Protein AF-A0A8T5N3Y5-F1 (afdb_monomer_lite)

Secondary structure (DSSP, 8-state):
-------PPEEEEEESSPBTTB-SEEEE-SSSEEEEEE--SS---SHHHHHHHHHHHHHHHHTT--GGGEEEEEEEE-STTHHHHHHHHHHHHHTT--EEEEEESTTHHHHHHHHHHTT--EEEE-TT-HHHHHHHHHHH-

Foldseek 3Di:
DPPPPPQAAEEEEAAQFAAPPDGAAWDDFPRHIYGYHYDPDHQDDAQVSRLVSRVVSVVVCVVPDDLVRHQEYEFEQEDNNNVVSLVVVVVCLVVVHHYAYEYECVVVVVVVVSCVVSVHHYHYAHHRNRHVVNVVVVVGD

Sequence (141 aa):
MENGKENGKATIVITYNSVKDFPNGTYQGKNGPVVIYSHDNTKTWGNQEAEGKLSQILHDIYGRADSEDVDKIYLYVGLYAKDGALNAAKNFTNKGSNLELVACDCSYSEKKNFAAQHNLPITWSECGGRNELKRIVENLL

Radius of gyration: 14.71 Å; chains: 1; bounding box: 50×31×40 Å

Structure (mmCIF, N/CA/C/O backbone):
data_AF-A0A8T5N3Y5-F1
#
_entry.id   AF-A0A8T5N3Y5-F1
#
loop_
_atom_site.group_PDB
_atom_site.id
_atom_site.type_symbol
_atom_site.label_atom_id
_atom_site.label_alt_id
_atom_site.label_comp_id
_atom_site.label_asym_id
_atom_site.label_entity_id
_atom_site.label_seq_id
_atom_site.pdbx_PDB_ins_code
_atom_site.Cartn_x
_atom_site.Cartn_y
_atom_site.Cartn_z
_atom_site.occupancy
_atom_site.B_iso_or_equiv
_atom_site.auth_seq_id
_atom_site.auth_comp_id
_atom_site.auth_asym_id
_atom_site.auth_atom_id
_atom_site.pdbx_PDB_model_num
ATOM 1 N N . MET A 1 1 ? -33.932 -2.611 22.728 1.00 36.25 1 MET A N 1
ATOM 2 C CA . MET A 1 1 ? -32.482 -2.638 23.004 1.00 36.25 1 MET A CA 1
ATOM 3 C C . MET A 1 1 ? -31.805 -2.899 21.675 1.00 36.25 1 MET A C 1
ATOM 5 O O . MET A 1 1 ? -31.702 -4.045 21.260 1.00 36.25 1 MET A O 1
ATOM 9 N N . GLU A 1 2 ? -31.500 -1.833 20.941 1.00 38.94 2 GLU A N 1
ATOM 10 C CA . GLU A 1 2 ? -30.741 -1.931 19.696 1.00 38.94 2 GLU A CA 1
ATOM 11 C C . GLU A 1 2 ? -29.272 -2.098 20.080 1.00 38.94 2 GLU A C 1
ATOM 13 O O . GLU A 1 2 ? -28.669 -1.201 20.666 1.00 38.94 2 GLU A O 1
ATOM 18 N N . ASN A 1 3 ? -28.719 -3.284 19.829 1.00 39.84 3 ASN A N 1
ATOM 19 C CA . ASN A 1 3 ? -27.288 -3.524 19.949 1.00 39.84 3 ASN A CA 1
ATOM 20 C C . ASN A 1 3 ? -26.596 -2.745 18.827 1.00 39.84 3 ASN A C 1
ATOM 22 O O . ASN A 1 3 ? -26.447 -3.255 17.716 1.00 39.84 3 ASN A O 1
ATOM 26 N N . GLY A 1 4 ? -26.215 -1.501 19.116 1.00 40.16 4 GLY A N 1
ATOM 27 C CA . GLY A 1 4 ? -25.311 -0.726 18.281 1.00 40.16 4 GLY A CA 1
ATOM 28 C C . GLY A 1 4 ? -23.991 -1.475 18.165 1.00 40.16 4 GLY A C 1
ATOM 29 O O . GLY A 1 4 ? -23.157 -1.417 19.063 1.00 40.16 4 GLY A O 1
ATOM 30 N N . LYS A 1 5 ? -23.810 -2.216 17.069 1.00 44.72 5 LYS A N 1
ATOM 31 C CA . LYS A 1 5 ? -22.471 -2.541 16.591 1.00 44.72 5 LYS A CA 1
ATOM 32 C C . LYS A 1 5 ? -21.828 -1.198 16.279 1.00 44.72 5 LYS A C 1
ATOM 34 O O . LYS A 1 5 ? -22.172 -0.581 15.275 1.00 44.72 5 LYS A O 1
ATOM 39 N N . GLU A 1 6 ? -20.936 -0.735 17.145 1.00 48.59 6 GLU A N 1
ATOM 40 C CA . GLU A 1 6 ? -19.900 0.194 16.722 1.00 48.59 6 GLU A CA 1
ATOM 41 C C . GLU A 1 6 ? -19.188 -0.501 15.558 1.00 48.59 6 GLU A C 1
ATOM 43 O O . GLU A 1 6 ? -18.421 -1.445 15.748 1.00 48.59 6 GLU A O 1
ATOM 48 N N . ASN A 1 7 ? -19.555 -0.145 14.327 1.00 58.59 7 ASN A N 1
ATOM 49 C CA . ASN A 1 7 ? -18.813 -0.574 13.157 1.00 58.59 7 ASN A CA 1
ATOM 50 C C . ASN A 1 7 ? -17.453 0.104 13.296 1.00 58.59 7 ASN A C 1
ATOM 52 O O . ASN A 1 7 ? -17.333 1.293 13.016 1.00 58.59 7 ASN A O 1
ATOM 56 N N . GLY A 1 8 ? -16.475 -0.629 13.834 1.00 73.44 8 GLY A N 1
ATOM 57 C CA . GLY A 1 8 ? -15.119 -0.132 14.023 1.00 73.44 8 GLY A CA 1
ATOM 58 C C . GLY A 1 8 ? -14.585 0.491 12.736 1.00 73.44 8 GLY A C 1
ATOM 59 O O . GLY A 1 8 ? -15.009 0.130 11.636 1.00 73.44 8 GLY A O 1
ATOM 60 N N . LYS A 1 9 ? -13.672 1.450 12.878 1.00 88.88 9 LYS A N 1
ATOM 61 C CA . LYS A 1 9 ? -13.046 2.137 11.746 1.00 88.88 9 LYS A CA 1
ATOM 62 C C . LYS A 1 9 ? -12.398 1.133 10.782 1.00 88.88 9 LYS A C 1
ATOM 64 O O . LYS A 1 9 ? -11.883 0.091 11.189 1.00 88.88 9 LYS A O 1
ATOM 69 N N . ALA A 1 10 ? -12.427 1.440 9.490 1.00 91.88 10 ALA A N 1
ATOM 70 C CA . ALA A 1 10 ? -11.951 0.542 8.449 1.00 91.88 10 ALA A CA 1
ATOM 71 C C . ALA A 1 10 ? -10.419 0.440 8.426 1.00 91.88 10 ALA A C 1
ATOM 73 O O . ALA A 1 10 ? -9.716 1.442 8.553 1.00 91.88 10 ALA A O 1
ATOM 74 N N . THR A 1 11 ? -9.891 -0.756 8.168 1.00 95.00 11 THR A N 1
ATOM 75 C CA . THR A 1 11 ? -8.496 -0.925 7.731 1.00 95.00 11 THR A CA 1
ATOM 76 C C . THR A 1 11 ? -8.459 -1.059 6.215 1.00 95.00 11 THR A C 1
ATOM 78 O O . THR A 1 11 ? -9.151 -1.905 5.650 1.00 95.00 11 THR A O 1
ATOM 81 N N . ILE A 1 12 ? -7.647 -0.247 5.544 1.00 94.94 12 ILE A N 1
ATOM 82 C CA . ILE A 1 12 ? -7.548 -0.225 4.082 1.00 94.94 12 ILE A CA 1
ATOM 83 C C . ILE A 1 12 ? -6.227 -0.852 3.635 1.00 94.94 12 ILE A C 1
ATOM 85 O O . ILE A 1 12 ? -5.163 -0.504 4.142 1.00 94.94 12 ILE A O 1
ATOM 89 N N . VAL A 1 13 ? -6.279 -1.737 2.643 1.00 95.88 13 VAL A N 1
ATOM 90 C CA . VAL A 1 13 ? -5.108 -2.306 1.963 1.00 95.88 13 VAL A CA 1
ATOM 91 C C . VAL A 1 13 ? -5.125 -1.858 0.505 1.00 95.88 13 VAL A C 1
ATOM 93 O O . VAL A 1 13 ? -6.081 -2.134 -0.211 1.00 95.88 13 VAL A O 1
ATOM 96 N N . ILE A 1 14 ? -4.079 -1.164 0.058 1.00 95.06 14 ILE A N 1
ATOM 97 C CA . ILE A 1 14 ? -3.985 -0.559 -1.276 1.00 95.06 14 ILE A CA 1
ATOM 98 C C . ILE A 1 14 ? -2.813 -1.174 -2.033 1.00 95.06 14 ILE A C 1
ATOM 100 O O . ILE A 1 14 ? -1.664 -1.118 -1.586 1.00 95.06 14 ILE A O 1
ATOM 104 N N . THR A 1 15 ? -3.080 -1.720 -3.216 1.00 93.38 15 THR A N 1
ATOM 105 C CA . THR A 1 15 ? -2.042 -2.266 -4.092 1.00 93.38 15 THR A CA 1
ATOM 106 C C . THR A 1 15 ? -2.482 -2.259 -5.555 1.00 93.38 15 THR A C 1
ATOM 108 O O . THR A 1 15 ? -3.632 -2.504 -5.881 1.00 93.38 15 THR A O 1
ATOM 111 N N . TYR A 1 16 ? -1.558 -2.022 -6.483 1.00 89.00 16 TYR A N 1
ATOM 112 C CA . TYR A 1 16 ? -1.812 -2.176 -7.925 1.00 89.00 16 TYR A CA 1
ATOM 113 C C . TYR A 1 16 ? -1.593 -3.621 -8.422 1.00 89.00 16 TYR A C 1
ATOM 115 O O . TYR A 1 16 ? -1.606 -3.878 -9.626 1.00 89.00 16 TYR A O 1
ATOM 123 N N . ASN A 1 17 ? -1.357 -4.564 -7.503 1.00 88.94 17 ASN A N 1
ATOM 124 C CA . ASN A 1 17 ? -1.253 -6.002 -7.757 1.00 88.94 17 ASN A CA 1
ATOM 125 C C . ASN A 1 17 ? -2.361 -6.760 -7.012 1.00 88.94 17 ASN A C 1
ATOM 127 O O . ASN A 1 17 ? -2.938 -6.248 -6.061 1.00 88.94 17 ASN A O 1
ATOM 131 N N . SER A 1 18 ? -2.596 -8.022 -7.374 1.00 89.81 18 SER A N 1
ATOM 132 C CA . SER A 1 18 ? -3.493 -8.914 -6.628 1.00 89.81 18 SER A CA 1
ATOM 133 C C . SER A 1 18 ? -2.953 -9.253 -5.229 1.00 89.81 18 SER A C 1
ATOM 135 O O . SER A 1 18 ? -1.775 -9.620 -5.108 1.00 89.81 18 SER A O 1
ATOM 137 N N . VAL A 1 19 ? -3.824 -9.290 -4.219 1.00 91.88 19 VAL A N 1
ATOM 138 C CA . VAL A 1 19 ? -3.550 -9.964 -2.939 1.00 91.88 19 VAL A CA 1
ATOM 139 C C . VAL A 1 19 ? -3.906 -11.448 -3.082 1.00 91.88 19 VAL A C 1
ATOM 141 O O . VAL A 1 19 ? -4.929 -11.804 -3.663 1.00 91.88 19 VAL A O 1
ATOM 144 N N . LYS A 1 20 ? -3.032 -12.360 -2.638 1.00 91.31 20 LYS A N 1
ATOM 145 C CA . LYS A 1 20 ? -3.276 -13.801 -2.827 1.00 91.31 20 LYS A CA 1
ATOM 146 C C . LYS A 1 20 ? -4.496 -14.241 -2.016 1.00 91.31 20 LYS A C 1
ATOM 148 O O . LYS A 1 20 ? -4.523 -14.002 -0.820 1.00 91.31 20 LYS A O 1
ATOM 153 N N . ASP A 1 21 ? -5.432 -14.931 -2.668 1.00 93.00 21 ASP A N 1
ATOM 154 C CA . ASP A 1 21 ? -6.660 -15.501 -2.086 1.00 93.00 21 ASP A CA 1
ATOM 155 C C . ASP A 1 21 ? -7.684 -14.462 -1.581 1.00 93.00 21 ASP A C 1
ATOM 157 O O . ASP A 1 21 ? -8.745 -14.838 -1.093 1.00 93.00 21 ASP A O 1
ATOM 161 N N . PHE A 1 22 ? -7.407 -13.167 -1.771 1.00 92.88 22 PHE A N 1
ATOM 162 C CA . PHE A 1 22 ? -8.268 -12.060 -1.362 1.00 92.88 22 PHE A CA 1
ATOM 163 C C . PHE A 1 22 ? -8.474 -11.092 -2.535 1.00 92.88 22 PHE A C 1
ATOM 165 O O . PHE A 1 22 ? -7.636 -10.212 -2.745 1.00 92.88 22 PHE A O 1
ATOM 172 N N . PRO A 1 23 ? -9.546 -11.258 -3.334 1.00 91.81 23 PRO A N 1
ATOM 173 C CA . PRO A 1 23 ? -9.885 -10.302 -4.386 1.00 91.81 23 PRO A CA 1
ATOM 174 C C . PRO A 1 23 ? -10.211 -8.912 -3.821 1.00 91.81 23 PRO A C 1
ATOM 176 O O . PRO A 1 23 ? -10.450 -8.742 -2.619 1.00 91.81 23 PRO A O 1
ATOM 179 N N . ASN A 1 24 ? -10.265 -7.917 -4.703 1.00 90.69 24 ASN A N 1
ATOM 180 C CA . ASN A 1 24 ? -10.699 -6.569 -4.347 1.00 90.69 24 ASN A CA 1
ATOM 181 C C . ASN A 1 24 ? -12.102 -6.594 -3.709 1.00 90.69 24 ASN A C 1
ATOM 183 O O . ASN A 1 24 ? -13.035 -7.158 -4.285 1.00 90.69 24 ASN A O 1
ATOM 187 N N . GLY A 1 25 ? -12.279 -5.958 -2.550 1.00 92.25 25 GLY A N 1
ATOM 188 C CA . GLY A 1 25 ? -13.569 -5.954 -1.858 1.00 92.25 25 GLY A CA 1
ATOM 189 C C . GLY A 1 25 ? -13.499 -5.604 -0.375 1.00 92.25 25 GLY A C 1
ATOM 190 O O . GLY A 1 25 ? -12.454 -5.225 0.152 1.00 92.25 25 GLY A O 1
ATOM 191 N N . THR A 1 26 ? -14.641 -5.736 0.299 1.00 93.81 26 THR A N 1
ATOM 192 C CA . THR A 1 26 ? -14.791 -5.482 1.737 1.00 93.81 26 THR A CA 1
ATOM 193 C C . THR A 1 26 ? -15.018 -6.789 2.484 1.00 93.81 26 THR A C 1
ATOM 195 O O . THR A 1 26 ? -15.861 -7.598 2.100 1.00 93.81 26 THR A O 1
ATOM 198 N N . TYR A 1 27 ? -14.292 -6.960 3.581 1.00 94.31 27 TYR A N 1
ATOM 199 C CA . TYR A 1 27 ? -14.288 -8.151 4.417 1.00 94.31 27 TYR A CA 1
ATOM 200 C C . TYR A 1 27 ? -14.601 -7.780 5.865 1.00 94.31 27 TYR A C 1
ATOM 202 O O . TYR A 1 27 ? -14.281 -6.684 6.327 1.00 94.31 27 TYR A O 1
ATOM 210 N N . GLN A 1 28 ? -15.207 -8.710 6.600 1.00 94.38 28 GLN A N 1
ATOM 211 C CA . GLN A 1 28 ? -15.414 -8.557 8.035 1.00 94.38 28 GLN A CA 1
ATOM 212 C C . GLN A 1 28 ? -14.092 -8.832 8.762 1.00 94.38 28 GLN A C 1
ATOM 214 O O . GLN A 1 28 ? -13.658 -9.978 8.807 1.00 94.38 28 GLN A O 1
ATOM 219 N N . GLY A 1 29 ? -13.464 -7.798 9.322 1.00 92.44 29 GLY A N 1
ATOM 220 C CA . GLY A 1 29 ? -12.280 -7.945 10.167 1.00 92.44 29 GLY A CA 1
ATOM 221 C C . GLY A 1 29 ? -12.613 -8.047 11.653 1.00 92.44 29 GLY A C 1
ATOM 222 O O . GLY A 1 29 ? -13.742 -7.775 12.081 1.00 92.44 29 GLY A O 1
ATOM 223 N N . LYS A 1 30 ? -11.593 -8.392 12.447 1.00 91.75 30 LYS A N 1
ATOM 224 C CA . LYS A 1 30 ? -11.678 -8.527 13.913 1.00 91.75 30 LYS A CA 1
ATOM 225 C C . LYS A 1 30 ? -12.035 -7.214 14.617 1.00 91.75 30 LYS A C 1
ATOM 227 O O . LYS A 1 30 ? -12.752 -7.238 15.611 1.00 91.75 30 LYS A O 1
ATOM 232 N N . ASN A 1 31 ? -11.551 -6.086 14.086 1.00 89.19 31 ASN A N 1
ATOM 233 C CA . ASN A 1 31 ? -11.651 -4.753 14.702 1.00 89.19 31 ASN A CA 1
ATOM 234 C C . ASN A 1 31 ? -12.459 -3.741 13.867 1.00 89.19 31 ASN A C 1
ATOM 236 O O . ASN A 1 31 ? -12.488 -2.558 14.187 1.00 89.19 31 ASN A O 1
ATOM 240 N N . GLY A 1 32 ? -13.085 -4.186 12.778 1.00 91.12 32 GLY A N 1
ATOM 241 C CA . GLY A 1 32 ? -13.718 -3.316 11.789 1.00 91.12 32 GLY A CA 1
ATOM 242 C C . GLY A 1 32 ? -13.655 -3.931 10.390 1.00 91.12 32 GLY A C 1
ATOM 243 O O . GLY A 1 32 ? -13.077 -5.008 10.216 1.00 91.12 32 GLY A O 1
ATOM 244 N N . PRO A 1 33 ? -14.258 -3.297 9.377 1.00 93.88 33 PRO A N 1
ATOM 245 C CA . PRO A 1 33 ? -14.175 -3.776 8.008 1.00 93.88 33 PRO A CA 1
ATOM 246 C C . PRO A 1 33 ? -12.741 -3.651 7.475 1.00 93.88 33 PRO A C 1
ATOM 248 O O . PRO A 1 33 ? -12.060 -2.647 7.687 1.00 93.88 33 PRO A O 1
ATOM 251 N N . VAL A 1 34 ? -12.293 -4.666 6.741 1.00 94.44 34 VAL A N 1
ATOM 252 C CA . VAL A 1 34 ? -11.044 -4.632 5.972 1.00 94.44 34 VAL A CA 1
ATOM 253 C C . VAL A 1 34 ? -11.408 -4.401 4.515 1.00 94.44 34 VAL A C 1
ATOM 255 O O . VAL A 1 34 ? -12.136 -5.199 3.926 1.00 94.44 34 VAL A O 1
ATOM 258 N N . VAL A 1 35 ? -10.930 -3.309 3.926 1.00 93.62 35 VAL A N 1
ATOM 259 C CA . VAL A 1 35 ? -11.208 -2.952 2.531 1.00 93.62 35 VAL A CA 1
ATOM 260 C C . VAL A 1 35 ? -9.937 -3.108 1.714 1.00 93.62 35 VAL A C 1
ATOM 262 O O . VAL A 1 35 ? -8.936 -2.444 1.976 1.00 93.62 35 VAL A O 1
ATOM 265 N N . ILE A 1 36 ? -9.973 -3.985 0.718 1.00 93.88 36 ILE A N 1
ATOM 266 C CA . ILE A 1 36 ? -8.857 -4.237 -0.189 1.00 93.88 36 ILE A CA 1
ATOM 267 C C . ILE A 1 36 ? -9.158 -3.545 -1.507 1.00 93.88 36 ILE A C 1
ATOM 269 O O . ILE A 1 36 ? -10.115 -3.911 -2.188 1.00 93.88 36 ILE A O 1
ATOM 273 N N . TYR A 1 37 ? -8.306 -2.587 -1.858 1.00 91.81 37 TYR A N 1
ATOM 274 C CA . TYR A 1 37 ? -8.241 -1.989 -3.178 1.00 91.81 37 TYR A CA 1
ATOM 275 C C . TYR A 1 37 ? -7.091 -2.615 -3.962 1.00 91.81 37 TYR A C 1
ATOM 277 O O . TYR A 1 37 ? -5.921 -2.280 -3.742 1.00 91.81 37 TYR A O 1
ATOM 285 N N . SER A 1 38 ? -7.428 -3.536 -4.863 1.00 88.12 38 SER A N 1
ATOM 286 C CA . SER A 1 38 ? -6.474 -4.219 -5.735 1.00 88.12 38 SER A CA 1
ATOM 287 C C . SER A 1 38 ? -6.922 -4.216 -7.184 1.00 88.12 38 SER A C 1
ATOM 289 O O . SER A 1 38 ? -8.107 -4.316 -7.490 1.00 88.12 38 SER A O 1
ATOM 291 N N . HIS A 1 39 ? -5.961 -4.159 -8.104 1.00 80.19 39 HIS A N 1
ATOM 292 C CA . HIS A 1 39 ? -6.254 -4.458 -9.499 1.00 80.19 39 HIS A CA 1
ATOM 293 C C . HIS A 1 39 ? -6.083 -5.964 -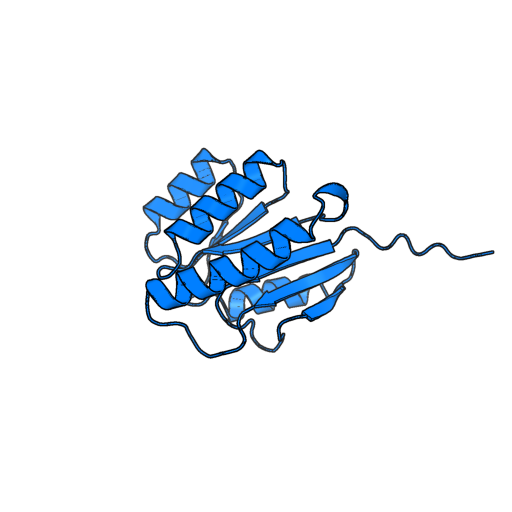9.720 1.00 80.19 39 HIS A C 1
ATOM 295 O O . HIS A 1 39 ? -4.963 -6.483 -9.728 1.00 80.19 39 HIS A O 1
ATOM 301 N N . ASP A 1 40 ? -7.203 -6.669 -9.883 1.00 63.62 40 ASP A N 1
ATOM 302 C CA . ASP A 1 40 ? -7.247 -8.112 -10.127 1.00 63.62 40 ASP A CA 1
ATOM 303 C C . ASP A 1 40 ? -6.835 -8.419 -11.571 1.00 63.62 40 ASP A C 1
ATOM 305 O O . ASP A 1 40 ? -7.654 -8.629 -12.458 1.00 63.62 40 ASP A O 1
ATOM 309 N N . ASN A 1 41 ? -5.530 -8.378 -11.831 1.00 51.41 41 ASN A N 1
ATOM 310 C CA . ASN A 1 41 ? -4.879 -9.145 -12.887 1.00 51.41 41 ASN A CA 1
ATOM 311 C C . ASN A 1 41 ? -3.368 -9.195 -12.625 1.00 51.41 41 ASN A C 1
ATOM 313 O O . ASN A 1 41 ? -2.801 -8.303 -12.000 1.00 51.41 41 ASN A O 1
ATOM 317 N N . THR A 1 42 ? -2.751 -10.301 -13.040 1.00 58.19 42 THR A N 1
ATOM 318 C CA . THR A 1 42 ? -1.366 -10.745 -12.780 1.00 58.19 42 THR A CA 1
ATOM 319 C C . THR A 1 42 ? -0.296 -9.648 -12.743 1.00 58.19 42 THR A C 1
ATOM 321 O O . THR A 1 42 ? -0.427 -8.655 -13.445 1.00 58.19 42 THR A O 1
ATOM 324 N N . LYS A 1 43 ? 0.789 -9.898 -11.974 1.00 54.03 43 LYS A N 1
ATOM 325 C CA . LYS A 1 43 ? 2.011 -9.070 -11.822 1.00 54.03 43 LYS A CA 1
ATOM 326 C C . LYS A 1 43 ? 2.138 -8.004 -12.916 1.00 54.03 43 LYS A C 1
ATOM 328 O O . LYS A 1 43 ? 2.462 -8.339 -14.053 1.00 54.03 43 LYS A O 1
ATOM 333 N N . THR A 1 44 ? 1.887 -6.748 -12.560 1.00 60.94 44 THR A N 1
ATOM 334 C CA . THR A 1 44 ? 2.035 -5.642 -13.507 1.00 60.94 44 THR A CA 1
ATOM 335 C C . THR A 1 44 ? 3.526 -5.428 -13.775 1.00 60.94 44 THR A C 1
ATOM 337 O O . THR A 1 44 ? 4.281 -5.140 -12.844 1.00 60.94 44 THR A O 1
ATOM 340 N N . TRP A 1 45 ? 3.954 -5.591 -15.028 1.00 61.31 45 TRP A N 1
ATOM 341 C CA . TRP A 1 45 ? 5.334 -5.382 -15.474 1.00 61.31 45 TRP A CA 1
ATOM 342 C C . TRP A 1 45 ? 5.371 -4.151 -16.382 1.00 61.31 45 TRP A C 1
ATOM 344 O O . TRP A 1 45 ? 5.172 -4.255 -17.587 1.00 61.31 45 TRP A O 1
ATOM 354 N N . GLY A 1 46 ? 5.605 -2.973 -15.805 1.00 70.62 46 GLY A N 1
ATOM 355 C CA . GLY A 1 46 ? 5.695 -1.730 -16.571 1.00 70.62 46 GLY A CA 1
ATOM 356 C C . GLY A 1 46 ? 5.239 -0.512 -15.780 1.00 70.62 46 GLY A C 1
ATOM 357 O O . GLY A 1 46 ? 4.184 -0.535 -15.147 1.00 70.62 46 GLY A O 1
ATOM 358 N N . ASN A 1 47 ? 6.036 0.560 -15.831 1.00 75.94 47 ASN A N 1
ATOM 359 C CA . ASN A 1 47 ? 5.801 1.751 -15.014 1.00 75.94 47 ASN A CA 1
ATOM 360 C C . ASN A 1 47 ? 4.453 2.419 -15.327 1.00 75.94 47 ASN A C 1
ATOM 362 O O . ASN A 1 47 ? 3.679 2.695 -14.421 1.00 75.94 47 ASN A O 1
ATOM 366 N N . GLN A 1 48 ? 4.137 2.631 -16.611 1.00 82.38 48 GLN A N 1
ATOM 367 C CA . GLN A 1 48 ? 2.907 3.327 -17.018 1.00 82.38 48 GLN A CA 1
ATOM 368 C C . GLN A 1 48 ? 1.633 2.584 -16.601 1.00 82.38 48 GLN A C 1
ATOM 370 O O . GLN A 1 48 ? 0.683 3.208 -16.136 1.00 82.38 48 GLN A O 1
ATOM 375 N N . GLU A 1 49 ? 1.610 1.258 -16.744 1.00 83.12 49 GLU A N 1
ATOM 376 C CA . GLU A 1 49 ? 0.450 0.450 -16.366 1.00 83.12 49 GLU A CA 1
ATOM 377 C C . GLU A 1 49 ? 0.256 0.438 -14.845 1.00 83.12 49 GLU A C 1
ATOM 379 O O . GLU A 1 49 ? -0.858 0.626 -14.359 1.00 83.12 49 GLU A O 1
ATOM 384 N N . ALA A 1 50 ? 1.342 0.254 -14.088 1.00 82.25 50 ALA A N 1
ATOM 385 C CA . ALA A 1 50 ? 1.284 0.212 -12.632 1.00 82.25 50 ALA A CA 1
ATOM 386 C C . ALA A 1 50 ? 0.853 1.563 -12.037 1.00 82.25 50 ALA A C 1
ATOM 388 O O . ALA A 1 50 ? -0.021 1.596 -11.171 1.00 82.25 50 ALA A O 1
ATOM 389 N N . GLU A 1 51 ? 1.418 2.667 -12.532 1.00 85.69 51 GLU A N 1
ATOM 390 C CA . GLU A 1 51 ? 1.034 4.029 -12.142 1.00 85.69 51 GLU A CA 1
ATOM 391 C C . GLU A 1 51 ? -0.424 4.334 -12.510 1.00 85.69 51 GLU A C 1
ATOM 393 O O . GLU A 1 51 ? -1.177 4.844 -11.682 1.00 85.69 51 GLU A O 1
ATOM 398 N N . GLY A 1 52 ? -0.863 3.962 -13.719 1.00 85.75 52 GLY A N 1
ATOM 399 C CA . GLY A 1 52 ? -2.248 4.151 -14.156 1.00 85.75 52 GLY A CA 1
ATOM 400 C C . GLY A 1 52 ? -3.255 3.417 -13.266 1.00 85.75 52 GLY A C 1
ATOM 401 O O . GLY A 1 52 ? -4.225 4.019 -12.806 1.00 85.75 52 GLY A O 1
ATOM 402 N N . LYS A 1 53 ? -2.990 2.142 -12.954 1.00 86.50 53 LYS A N 1
ATOM 403 C CA . LYS A 1 53 ? -3.823 1.332 -12.046 1.00 86.50 53 LYS A CA 1
ATOM 404 C C . LYS A 1 53 ? -3.877 1.921 -10.639 1.00 86.50 53 LYS A C 1
ATOM 406 O O . LYS A 1 53 ? -4.953 2.033 -10.057 1.00 86.50 53 LYS A O 1
ATOM 411 N N . LEU A 1 54 ? -2.725 2.310 -10.090 1.00 88.44 54 LEU A N 1
ATOM 412 C CA . LEU A 1 54 ? -2.667 2.935 -8.771 1.00 88.44 54 LEU A CA 1
ATOM 413 C C . LEU A 1 54 ? -3.429 4.266 -8.755 1.00 88.44 54 LEU A C 1
ATOM 415 O O . LEU A 1 54 ? -4.177 4.530 -7.819 1.00 88.44 54 LEU A O 1
ATOM 419 N N . SER A 1 55 ? -3.279 5.087 -9.795 1.00 88.69 55 SER A N 1
ATOM 420 C CA . SER A 1 55 ? -3.984 6.363 -9.920 1.00 88.69 55 SER A CA 1
ATOM 421 C C . SER A 1 55 ? -5.505 6.184 -9.948 1.00 88.69 55 SER A C 1
ATOM 423 O O . SER A 1 55 ? -6.202 6.924 -9.256 1.00 88.69 55 SER A O 1
ATOM 425 N N . GLN A 1 56 ? -6.014 5.178 -10.668 1.00 86.75 56 GLN A N 1
ATOM 426 C CA . GLN A 1 56 ? -7.442 4.835 -10.684 1.00 86.75 56 GLN A CA 1
ATOM 427 C C . GLN A 1 56 ? -7.947 4.438 -9.293 1.00 86.75 56 GLN A C 1
ATOM 429 O O . GLN A 1 56 ? -8.921 5.010 -8.811 1.00 86.75 56 GLN A O 1
ATOM 434 N N . ILE A 1 57 ? -7.232 3.539 -8.609 1.00 88.12 57 ILE A N 1
ATOM 435 C CA . ILE A 1 57 ? -7.560 3.131 -7.235 1.00 88.12 57 ILE A CA 1
ATOM 436 C C . ILE A 1 57 ? -7.604 4.345 -6.298 1.00 88.12 57 ILE A C 1
ATOM 438 O O . ILE A 1 57 ? -8.541 4.519 -5.522 1.00 88.12 57 ILE A O 1
ATOM 442 N N . LEU A 1 58 ? -6.590 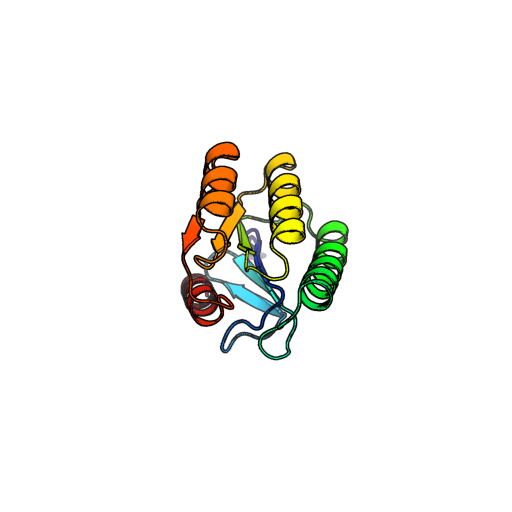5.209 -6.366 1.00 87.50 58 LEU A N 1
ATOM 443 C CA . LEU A 1 58 ? -6.505 6.383 -5.503 1.00 87.50 58 LEU A CA 1
ATOM 444 C C . LEU A 1 58 ? -7.601 7.409 -5.800 1.00 87.50 58 LEU A C 1
ATOM 446 O O . LEU A 1 58 ? -8.059 8.067 -4.870 1.00 87.50 58 LEU A O 1
ATOM 450 N N . HIS A 1 59 ? -8.032 7.548 -7.056 1.00 85.00 59 HIS A N 1
ATOM 451 C CA . HIS A 1 59 ? -9.157 8.411 -7.415 1.00 85.00 59 HIS A CA 1
ATOM 452 C C . HIS A 1 59 ? -10.444 7.970 -6.703 1.00 85.00 59 HIS A C 1
ATOM 454 O O . HIS A 1 59 ? -11.119 8.801 -6.093 1.00 85.00 59 HIS A O 1
ATOM 460 N N . ASP A 1 60 ? -10.719 6.664 -6.690 1.00 76.44 60 ASP A N 1
ATOM 461 C CA . ASP A 1 60 ? -11.888 6.099 -6.009 1.00 76.44 60 ASP A CA 1
ATOM 462 C C . ASP A 1 60 ? -11.810 6.257 -4.484 1.00 76.44 60 ASP A C 1
ATOM 464 O O . ASP A 1 60 ? -12.821 6.531 -3.833 1.00 76.44 60 ASP A O 1
ATOM 468 N N . ILE A 1 61 ? -10.610 6.128 -3.909 1.00 79.50 61 ILE A N 1
ATOM 469 C CA . ILE A 1 61 ? -10.384 6.271 -2.464 1.00 79.50 61 ILE A CA 1
ATOM 470 C C . ILE A 1 61 ? -10.513 7.730 -2.028 1.00 79.50 61 ILE A C 1
ATOM 472 O O . ILE A 1 61 ? -11.216 8.015 -1.062 1.00 79.50 61 ILE A O 1
ATOM 476 N N . TYR A 1 62 ? -9.865 8.673 -2.717 1.00 71.69 62 TYR A N 1
ATOM 477 C CA . TYR A 1 62 ? -9.883 10.079 -2.301 1.00 71.69 62 TYR A CA 1
ATOM 478 C C . TYR A 1 62 ? -11.266 10.729 -2.399 1.00 71.69 62 TYR A C 1
ATOM 480 O O . TYR A 1 62 ? -11.491 11.730 -1.725 1.00 71.69 62 TYR A O 1
ATOM 488 N N . GLY A 1 63 ? -12.180 10.170 -3.195 1.00 61.50 63 GLY A N 1
ATOM 489 C CA . GLY A 1 63 ? -13.575 10.606 -3.236 1.00 61.50 63 GLY A CA 1
ATOM 490 C C . GLY A 1 63 ? -14.479 9.984 -2.166 1.00 61.50 63 GLY A C 1
ATOM 491 O O . GLY A 1 63 ? -15.628 10.402 -2.062 1.00 61.50 63 GLY A O 1
ATOM 492 N N . ARG A 1 64 ? -14.014 8.970 -1.418 1.00 60.72 64 ARG A N 1
A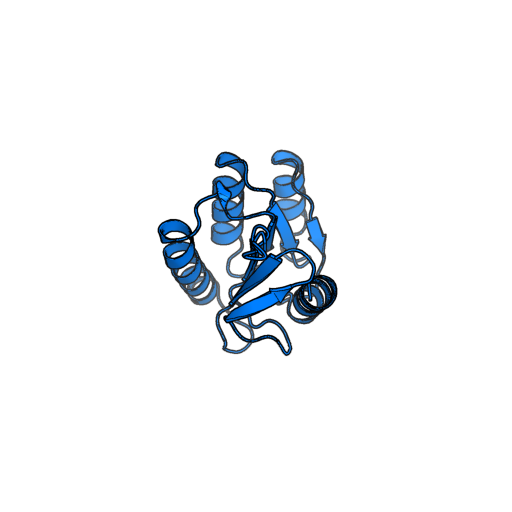TOM 493 C CA . ARG A 1 64 ? -14.873 8.133 -0.552 1.00 60.72 64 ARG A CA 1
ATOM 494 C C . ARG A 1 64 ? -14.356 7.903 0.865 1.00 60.72 64 ARG A C 1
ATOM 496 O O . ARG A 1 64 ? -15.153 7.588 1.738 1.00 60.72 64 ARG A O 1
ATOM 503 N N . ALA A 1 65 ? -13.050 7.985 1.088 1.00 60.28 65 ALA A N 1
ATOM 504 C CA . ALA A 1 65 ? -12.450 7.731 2.389 1.00 60.28 65 ALA A CA 1
ATOM 505 C C . ALA A 1 65 ? -12.312 9.046 3.163 1.00 60.28 65 ALA A C 1
ATOM 507 O O . ALA A 1 65 ? -11.315 9.759 3.006 1.00 60.28 65 ALA A O 1
ATOM 508 N N . ASP A 1 66 ? -13.299 9.350 4.006 1.00 64.25 66 ASP A N 1
ATOM 509 C CA . ASP A 1 66 ? -13.106 10.333 5.067 1.00 64.25 66 ASP A CA 1
ATOM 510 C C . ASP A 1 66 ? -12.126 9.765 6.096 1.00 64.25 66 ASP A C 1
ATOM 512 O O . ASP A 1 66 ? -12.225 8.617 6.533 1.00 64.25 66 ASP A O 1
ATOM 516 N N . SER A 1 67 ? -11.133 10.569 6.480 1.00 62.78 67 SER A N 1
ATOM 517 C CA . SER A 1 67 ? -10.078 10.147 7.411 1.00 62.78 67 SER A CA 1
ATOM 518 C C . SER A 1 67 ? -10.612 9.746 8.788 1.00 62.78 67 SER A C 1
ATOM 520 O O . SER A 1 67 ? -9.916 9.062 9.532 1.00 62.78 67 SER A O 1
ATOM 522 N N . GLU A 1 68 ? -11.828 10.169 9.140 1.00 66.44 68 GLU A N 1
ATOM 523 C CA . GLU A 1 68 ? -12.470 9.835 10.412 1.00 66.44 68 GLU A CA 1
ATOM 524 C C . GLU A 1 68 ? -12.906 8.364 10.483 1.00 66.44 68 GLU A C 1
ATOM 526 O O . GLU A 1 68 ? -12.837 7.776 11.567 1.00 66.44 68 GLU A O 1
ATOM 531 N N . ASP A 1 69 ? -13.223 7.751 9.338 1.00 82.75 69 ASP A N 1
ATOM 532 C CA . ASP A 1 69 ? -13.729 6.377 9.219 1.00 82.75 69 ASP A CA 1
ATOM 533 C C . ASP A 1 69 ? -12.626 5.332 8.983 1.00 82.75 69 ASP A C 1
ATOM 535 O O . ASP A 1 69 ? -12.907 4.133 8.906 1.00 82.75 69 ASP A O 1
ATOM 539 N N . VAL A 1 70 ? -11.363 5.758 8.877 1.00 88.81 70 VAL A N 1
ATOM 540 C CA . VAL A 1 70 ? -10.215 4.887 8.577 1.00 88.81 70 VAL A CA 1
ATOM 541 C C . VAL A 1 70 ? -9.285 4.783 9.784 1.00 88.81 70 VAL A C 1
ATOM 543 O O . VAL A 1 70 ? -8.752 5.782 10.261 1.00 88.81 70 VAL A O 1
ATOM 546 N N . ASP A 1 71 ? -9.060 3.559 10.263 1.00 92.31 71 ASP A N 1
ATOM 547 C CA . ASP A 1 71 ? -8.154 3.263 11.381 1.00 92.31 71 ASP A CA 1
ATOM 548 C C . ASP A 1 71 ? -6.698 3.172 10.929 1.00 92.31 71 ASP A C 1
ATOM 550 O O . ASP A 1 71 ? -5.792 3.713 11.565 1.00 92.31 71 ASP A O 1
ATOM 554 N N . LYS A 1 72 ? -6.468 2.456 9.822 1.00 94.81 72 LYS A N 1
ATOM 555 C CA . LYS A 1 72 ? -5.132 2.154 9.314 1.00 94.81 72 LYS A CA 1
ATOM 556 C C . LYS A 1 72 ? -5.129 1.928 7.807 1.00 94.81 72 LYS A C 1
ATOM 558 O O . LYS A 1 72 ? -6.073 1.373 7.249 1.00 94.81 72 LYS A O 1
ATOM 563 N N . ILE A 1 73 ? -4.038 2.322 7.157 1.00 95.75 73 ILE A N 1
ATOM 564 C CA . ILE A 1 73 ? -3.791 2.115 5.730 1.00 95.75 73 ILE A CA 1
ATOM 565 C C . ILE A 1 73 ? -2.493 1.324 5.550 1.00 95.75 73 ILE A C 1
ATOM 567 O O . ILE A 1 73 ? -1.450 1.707 6.077 1.00 95.75 73 ILE A O 1
ATOM 571 N N . TYR A 1 74 ? -2.545 0.261 4.754 1.00 97.81 74 TYR A N 1
ATOM 572 C CA . TYR A 1 74 ? -1.386 -0.448 4.219 1.00 97.81 74 TYR A CA 1
ATOM 573 C C . TYR A 1 74 ? -1.249 -0.118 2.735 1.00 97.81 74 TYR A C 1
ATOM 575 O O . TYR A 1 74 ? -2.137 -0.444 1.949 1.00 97.81 74 TYR A O 1
ATOM 583 N N . LEU A 1 75 ? -0.145 0.512 2.335 1.00 97.44 75 LEU A N 1
ATOM 584 C CA . LEU A 1 75 ? 0.098 0.893 0.940 1.00 97.44 75 LEU A CA 1
ATOM 585 C C . LEU A 1 75 ? 1.283 0.126 0.356 1.00 97.44 75 LEU A C 1
ATOM 587 O O . LEU A 1 75 ? 2.409 0.243 0.844 1.00 97.44 75 LEU A O 1
ATOM 591 N N . TYR A 1 76 ? 1.045 -0.619 -0.725 1.00 96.81 76 TYR A N 1
ATOM 592 C CA . TYR A 1 76 ? 2.111 -1.316 -1.434 1.00 96.81 76 TYR A CA 1
ATOM 593 C C . TYR A 1 76 ? 2.970 -0.368 -2.284 1.00 96.81 76 TYR A C 1
ATOM 595 O O . TYR A 1 76 ? 2.470 0.318 -3.175 1.00 96.81 76 TYR A O 1
ATOM 603 N N . VAL A 1 77 ? 4.287 -0.401 -2.070 1.00 96.62 77 VAL A N 1
ATOM 604 C CA . VAL A 1 77 ? 5.293 0.389 -2.793 1.00 96.62 77 VAL A CA 1
ATOM 605 C C . VAL A 1 77 ? 6.263 -0.549 -3.519 1.00 96.62 77 VAL A C 1
ATOM 607 O O . VAL A 1 77 ? 7.348 -0.884 -3.032 1.00 96.62 77 VAL A O 1
ATOM 610 N N . GLY A 1 78 ? 5.877 -1.002 -4.710 1.00 93.44 78 GLY A N 1
ATOM 611 C CA . GLY A 1 78 ? 6.766 -1.733 -5.624 1.00 93.44 78 GLY A CA 1
ATOM 612 C C . GLY A 1 78 ? 7.521 -0.813 -6.591 1.00 93.44 78 GLY A C 1
ATOM 613 O O . GLY A 1 78 ? 7.282 0.389 -6.617 1.00 93.44 78 GLY A O 1
ATOM 614 N N . LEU A 1 79 ? 8.433 -1.378 -7.390 1.00 92.94 79 LEU A N 1
ATOM 615 C CA . LEU A 1 79 ? 9.269 -0.624 -8.338 1.00 92.94 79 LEU A CA 1
ATOM 616 C C . LEU A 1 79 ? 8.452 0.159 -9.381 1.00 92.94 79 LEU A C 1
ATOM 618 O O . LEU A 1 79 ? 8.762 1.314 -9.648 1.00 92.94 79 LEU A O 1
ATOM 622 N N . TYR A 1 80 ? 7.422 -0.469 -9.957 1.00 89.94 80 TYR A N 1
ATOM 623 C CA . TYR A 1 80 ? 6.749 0.041 -11.156 1.00 89.94 80 TYR A CA 1
ATOM 624 C C . TYR A 1 80 ? 5.833 1.247 -10.904 1.00 89.94 80 TYR A C 1
ATOM 626 O O . TYR A 1 80 ? 5.725 2.093 -11.779 1.00 89.94 80 TYR A O 1
ATOM 634 N N . ALA A 1 81 ? 5.220 1.360 -9.721 1.00 90.31 81 ALA A N 1
ATOM 635 C CA . ALA A 1 81 ? 4.440 2.543 -9.325 1.00 90.31 81 ALA A CA 1
ATOM 636 C C . ALA A 1 81 ? 5.039 3.256 -8.104 1.00 90.31 81 ALA A C 1
ATOM 638 O O . ALA A 1 81 ? 4.323 3.695 -7.202 1.00 90.31 81 ALA A O 1
ATOM 639 N N . LYS A 1 82 ? 6.373 3.246 -7.993 1.00 94.56 82 LYS A N 1
ATOM 640 C CA . LYS A 1 82 ? 7.080 3.757 -6.813 1.00 94.56 82 LYS A CA 1
ATOM 641 C C . LYS A 1 82 ? 6.750 5.230 -6.581 1.00 94.56 82 LYS A C 1
ATOM 643 O O . LYS A 1 82 ? 6.384 5.591 -5.468 1.00 94.56 82 LYS A O 1
ATOM 648 N N . ASP A 1 83 ? 6.873 6.065 -7.608 1.00 94.12 83 ASP A N 1
ATOM 649 C CA . ASP A 1 83 ? 6.754 7.516 -7.454 1.00 94.12 83 ASP A CA 1
ATOM 650 C C . ASP A 1 83 ? 5.311 7.922 -7.128 1.00 94.12 83 ASP A C 1
ATOM 652 O O . ASP A 1 83 ? 5.092 8.703 -6.196 1.00 94.12 83 ASP A O 1
ATOM 656 N N . GLY A 1 84 ? 4.317 7.325 -7.794 1.00 93.88 84 GLY A N 1
ATOM 657 C CA . GLY A 1 84 ? 2.909 7.530 -7.458 1.00 93.88 84 GLY A CA 1
ATOM 658 C C . GLY A 1 84 ? 2.553 7.043 -6.058 1.00 93.88 84 GLY A C 1
ATOM 659 O O . GLY A 1 84 ? 1.867 7.754 -5.321 1.00 93.88 84 GLY A O 1
ATOM 660 N N . ALA A 1 85 ? 3.062 5.879 -5.641 1.00 95.50 85 ALA A N 1
ATOM 661 C CA . ALA A 1 85 ? 2.811 5.344 -4.304 1.00 95.50 85 ALA A CA 1
ATOM 662 C C . ALA A 1 85 ? 3.452 6.202 -3.205 1.00 95.50 85 ALA A C 1
ATOM 664 O O . ALA A 1 85 ? 2.808 6.479 -2.197 1.00 95.50 85 ALA A O 1
ATOM 665 N N . LEU A 1 86 ? 4.683 6.686 -3.395 1.00 97.31 86 LEU A N 1
ATOM 666 C CA . LEU A 1 86 ? 5.324 7.588 -2.433 1.00 97.31 86 LEU A CA 1
ATOM 667 C C . LEU A 1 86 ? 4.623 8.955 -2.377 1.00 97.31 86 LEU A C 1
ATOM 669 O O . LEU A 1 86 ? 4.440 9.513 -1.294 1.00 97.31 86 LEU A O 1
ATOM 673 N N . ASN A 1 87 ? 4.154 9.481 -3.512 1.00 95.75 87 ASN A N 1
ATOM 674 C CA . ASN A 1 87 ? 3.347 10.702 -3.523 1.00 95.75 87 ASN A CA 1
ATOM 675 C C . ASN A 1 87 ? 2.003 10.509 -2.794 1.00 95.75 87 ASN A C 1
ATOM 677 O O . ASN A 1 87 ? 1.588 11.363 -2.010 1.00 95.75 87 ASN A O 1
ATOM 681 N N . ALA A 1 88 ? 1.345 9.364 -2.992 1.00 94.06 88 ALA A N 1
ATOM 682 C CA . ALA A 1 88 ? 0.130 9.010 -2.264 1.00 94.06 88 ALA A CA 1
ATOM 683 C C . ALA A 1 88 ? 0.386 8.867 -0.758 1.00 94.06 88 ALA A C 1
ATOM 685 O O . ALA A 1 88 ? -0.365 9.425 0.039 1.00 94.06 88 ALA A O 1
ATOM 686 N N . ALA A 1 89 ? 1.478 8.202 -0.370 1.00 95.75 89 ALA A N 1
ATOM 687 C CA . ALA A 1 89 ? 1.898 8.082 1.022 1.00 95.75 89 ALA A CA 1
ATOM 688 C C . ALA A 1 89 ? 2.055 9.458 1.677 1.00 95.75 89 ALA A C 1
ATOM 690 O O . ALA A 1 89 ? 1.472 9.709 2.727 1.00 95.75 89 ALA A O 1
ATOM 691 N N . LYS A 1 90 ? 2.757 10.384 1.010 1.00 94.94 90 LYS A N 1
ATOM 692 C CA . LYS A 1 90 ? 2.920 11.765 1.482 1.00 94.94 90 LYS A CA 1
ATOM 693 C C . LYS A 1 90 ? 1.572 12.457 1.700 1.00 94.94 90 LYS A C 1
ATOM 695 O O . LYS A 1 90 ? 1.391 13.129 2.713 1.00 94.94 90 LYS A O 1
ATOM 700 N N . ASN A 1 91 ? 0.621 12.287 0.782 1.00 91.50 91 ASN A N 1
ATOM 701 C CA . ASN A 1 91 ? -0.712 12.876 0.910 1.00 91.50 91 ASN A CA 1
ATOM 702 C C . ASN A 1 91 ? -1.501 12.294 2.092 1.00 91.50 91 ASN A C 1
ATOM 704 O O . ASN A 1 91 ? -2.112 13.061 2.832 1.00 91.50 91 ASN A O 1
ATOM 708 N N . PHE A 1 92 ? -1.459 10.975 2.305 1.00 91.69 92 PHE A N 1
ATOM 709 C CA . PHE A 1 92 ? -2.072 10.338 3.476 1.0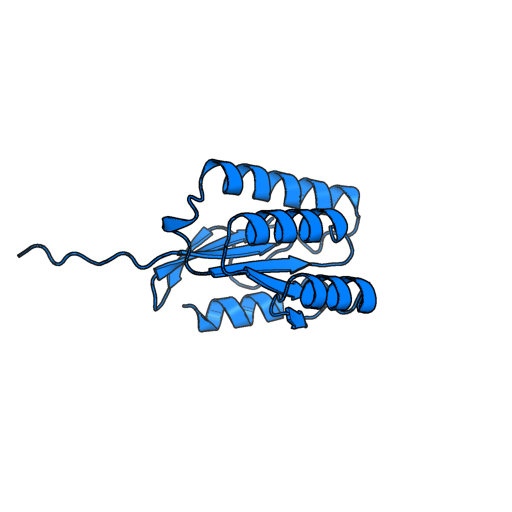0 91.69 92 PHE A CA 1
ATOM 710 C C . PHE A 1 92 ? -1.433 10.820 4.784 1.00 91.69 92 PHE A C 1
ATOM 712 O O . PHE A 1 92 ? -2.144 11.207 5.710 1.00 91.69 92 PHE A O 1
ATOM 719 N N . THR A 1 93 ? -0.102 10.896 4.846 1.00 91.12 93 THR A N 1
ATOM 720 C CA . THR A 1 93 ? 0.612 11.426 6.017 1.00 91.12 93 THR A CA 1
ATOM 721 C C . THR A 1 93 ? 0.238 12.880 6.303 1.00 91.12 93 THR A C 1
ATOM 723 O O . THR A 1 93 ? -0.032 13.224 7.449 1.00 91.12 93 THR A O 1
ATOM 726 N N . ASN A 1 94 ? 0.148 13.733 5.277 1.00 90.50 94 ASN A N 1
ATOM 727 C CA . ASN A 1 94 ? -0.260 15.135 5.436 1.00 90.50 94 ASN A CA 1
ATOM 728 C C . ASN A 1 94 ? -1.697 15.291 5.958 1.00 90.50 94 ASN A C 1
ATOM 730 O O . ASN A 1 94 ? -2.007 16.297 6.589 1.00 90.50 94 ASN A O 1
ATOM 734 N N . LYS A 1 95 ? -2.568 14.307 5.705 1.00 87.81 95 LYS A N 1
ATOM 735 C CA . LYS A 1 95 ? -3.933 14.240 6.250 1.00 87.81 95 LYS A CA 1
ATOM 736 C C . LYS A 1 95 ? -3.993 13.627 7.657 1.00 87.81 95 LYS A C 1
ATOM 738 O O . LYS A 1 95 ? -5.081 13.468 8.196 1.00 87.81 95 LYS A O 1
ATOM 743 N N . GLY A 1 96 ? -2.852 13.262 8.246 1.00 88.56 96 GLY A N 1
ATOM 744 C CA . GLY A 1 96 ? -2.783 12.624 9.562 1.00 88.56 96 GLY A CA 1
ATOM 745 C C . GLY A 1 96 ? -3.214 11.154 9.574 1.00 88.56 96 GLY A C 1
ATOM 746 O O . GLY A 1 96 ? -3.493 10.619 10.643 1.00 88.56 96 GLY A O 1
ATOM 747 N N . SER A 1 97 ? -3.287 10.488 8.415 1.00 90.19 97 SER A N 1
ATOM 748 C CA . SER A 1 97 ? -3.672 9.075 8.343 1.00 90.19 97 SER A CA 1
ATOM 749 C C . SER A 1 97 ? -2.615 8.166 8.979 1.00 90.19 97 SER A C 1
ATOM 751 O O . SER A 1 97 ? -1.415 8.338 8.761 1.00 90.19 97 SER A O 1
ATOM 753 N N . ASN A 1 98 ? -3.067 7.140 9.700 1.00 93.19 98 ASN A N 1
ATOM 754 C CA . ASN A 1 98 ? -2.219 6.066 10.211 1.00 93.19 98 ASN A CA 1
ATOM 755 C C . ASN A 1 98 ? -1.812 5.130 9.061 1.00 93.19 98 ASN A C 1
ATOM 757 O O . ASN A 1 98 ? -2.570 4.249 8.654 1.00 93.19 98 ASN A O 1
ATOM 761 N N . LEU A 1 99 ? -0.632 5.370 8.495 1.00 95.75 99 LEU A N 1
ATOM 762 C CA . LEU A 1 99 ? -0.143 4.707 7.290 1.00 95.75 99 LEU A CA 1
ATOM 763 C C . LEU A 1 99 ? 1.059 3.807 7.595 1.00 95.75 99 LEU A C 1
ATOM 765 O O . LEU A 1 99 ? 1.993 4.216 8.277 1.00 95.75 99 LEU A O 1
ATOM 769 N N . G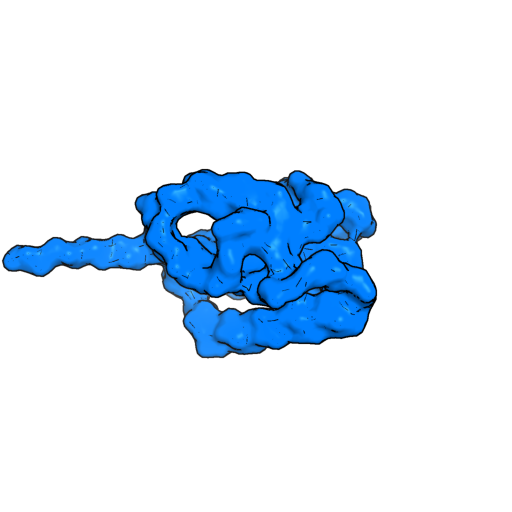LU A 1 100 ? 1.077 2.623 6.992 1.00 98.31 100 GLU A N 1
ATOM 770 C CA . GLU A 1 100 ? 2.231 1.729 6.921 1.00 98.31 100 GLU A CA 1
ATOM 771 C C . GLU A 1 100 ? 2.551 1.391 5.459 1.00 98.31 100 GLU A C 1
ATOM 773 O O . GLU A 1 100 ? 1.664 1.099 4.650 1.00 98.31 100 GLU A O 1
ATOM 778 N N . LEU A 1 101 ? 3.839 1.424 5.113 1.00 98.50 101 LEU A N 1
ATOM 779 C CA . LEU A 1 101 ? 4.311 1.041 3.785 1.00 98.50 101 LEU A CA 1
ATOM 780 C C . LEU A 1 101 ? 4.593 -0.462 3.735 1.00 98.50 101 LEU A C 1
ATOM 782 O O . LEU A 1 101 ? 5.281 -0.995 4.601 1.00 98.50 101 LEU A O 1
ATOM 786 N N . VAL A 1 102 ? 4.144 -1.134 2.676 1.00 98.31 102 VAL A N 1
ATOM 787 C CA . VAL A 1 102 ? 4.527 -2.519 2.362 1.00 98.31 102 VAL A CA 1
ATOM 788 C C . VAL A 1 102 ? 5.370 -2.493 1.093 1.00 98.31 102 VAL A C 1
ATOM 790 O O . VAL A 1 102 ? 4.875 -2.131 0.032 1.00 98.31 102 VAL A O 1
ATOM 793 N N . ALA A 1 103 ? 6.656 -2.822 1.159 1.00 97.62 103 ALA A N 1
ATOM 794 C CA . ALA A 1 103 ? 7.585 -2.539 0.061 1.00 97.62 103 ALA A CA 1
ATOM 795 C C . ALA A 1 103 ? 8.452 -3.739 -0.311 1.00 97.62 103 ALA A C 1
ATOM 797 O O . ALA A 1 103 ? 8.900 -4.470 0.563 1.00 97.62 103 ALA A O 1
ATOM 798 N N . CYS A 1 104 ? 8.745 -3.929 -1.599 1.00 94.88 104 CYS A N 1
ATOM 799 C CA . CYS A 1 104 ? 9.875 -4.774 -2.003 1.00 94.88 104 CYS A CA 1
ATOM 800 C C . CYS A 1 104 ? 11.203 -4.007 -1.908 1.00 94.88 104 CYS A C 1
ATOM 802 O O . CYS A 1 104 ? 11.216 -2.772 -1.889 1.00 94.88 104 CYS A O 1
ATOM 804 N N . ASP A 1 105 ? 12.315 -4.733 -1.915 1.00 94.38 105 ASP A N 1
ATOM 805 C CA . ASP A 1 105 ? 13.686 -4.213 -1.810 1.00 94.38 105 ASP A CA 1
ATOM 806 C C . ASP A 1 105 ? 14.206 -3.482 -3.067 1.00 94.38 105 ASP A C 1
ATOM 808 O O . ASP A 1 105 ? 15.252 -2.833 -3.033 1.00 94.38 105 ASP A O 1
ATOM 812 N N . CYS A 1 106 ? 13.468 -3.491 -4.178 1.00 93.81 106 CYS A N 1
ATOM 813 C CA . CYS A 1 106 ? 13.785 -2.628 -5.318 1.00 93.81 106 CYS A CA 1
ATOM 814 C C . CYS A 1 106 ? 13.744 -1.151 -4.891 1.00 93.81 106 CYS A C 1
ATOM 816 O O . CYS A 1 106 ? 12.788 -0.737 -4.234 1.00 93.81 106 CYS A O 1
ATOM 818 N N . SER A 1 107 ? 14.740 -0.342 -5.272 1.00 94.88 107 SER A N 1
ATOM 819 C CA . SER A 1 107 ? 14.891 1.043 -4.779 1.00 94.88 107 SER A CA 1
ATOM 820 C C . SER A 1 107 ? 14.898 1.143 -3.242 1.00 94.88 107 SER A C 1
ATOM 822 O O . SER A 1 107 ? 14.364 2.096 -2.671 1.00 94.88 107 SER A O 1
ATOM 824 N N . TYR A 1 108 ? 15.500 0.159 -2.561 1.00 96.56 108 TYR A N 1
ATOM 825 C CA . TYR A 1 108 ? 15.548 0.057 -1.097 1.00 96.56 108 TYR A CA 1
ATOM 826 C C . TYR A 1 108 ? 15.892 1.379 -0.401 1.00 96.56 108 TYR A C 1
ATOM 828 O O . TYR A 1 108 ? 15.130 1.846 0.444 1.00 96.56 108 TYR A O 1
ATOM 836 N N . SER A 1 109 ? 17.018 2.001 -0.772 1.00 97.31 109 SER A N 1
ATOM 837 C CA . SER A 1 109 ? 17.505 3.222 -0.120 1.00 97.31 109 SER A CA 1
ATOM 838 C C . SER A 1 109 ? 16.502 4.368 -0.219 1.00 97.31 109 SER A C 1
ATOM 840 O O . SER A 1 109 ? 16.288 5.076 0.757 1.00 97.31 109 SER A O 1
ATOM 842 N N . GLU A 1 110 ? 15.840 4.523 -1.365 1.00 97.50 110 GLU A N 1
ATOM 843 C CA . GLU A 1 110 ? 14.848 5.580 -1.576 1.00 97.50 110 GLU A CA 1
ATOM 844 C C . GLU A 1 110 ? 13.617 5.369 -0.690 1.00 97.50 110 GLU A C 1
ATOM 846 O O . GLU A 1 110 ? 13.204 6.284 0.020 1.00 97.50 110 GLU A O 1
ATOM 851 N N . LYS A 1 111 ? 13.069 4.146 -0.666 1.00 98.19 111 LYS A N 1
ATOM 852 C CA . LYS A 1 111 ? 11.885 3.816 0.145 1.00 98.19 111 LYS A CA 1
ATOM 853 C C . LYS A 1 111 ? 12.179 3.902 1.640 1.00 98.19 111 LYS A C 1
ATOM 855 O O . LYS A 1 111 ? 11.367 4.429 2.395 1.00 98.19 111 LYS A O 1
ATOM 860 N N . LYS A 1 112 ? 13.356 3.431 2.063 1.00 98.31 112 LYS A N 1
ATOM 861 C CA . LYS A 1 112 ? 13.814 3.530 3.453 1.00 98.31 112 LYS A CA 1
ATOM 862 C C . LYS A 1 112 ? 13.979 4.988 3.883 1.00 98.31 112 LYS A C 1
ATOM 864 O O . LYS A 1 112 ? 13.502 5.354 4.953 1.00 98.31 112 LYS A O 1
ATOM 869 N N . ASN A 1 113 ? 14.631 5.812 3.061 1.00 98.25 113 ASN A N 1
ATOM 870 C CA . ASN A 1 113 ? 14.829 7.230 3.362 1.00 98.25 113 ASN A CA 1
ATOM 871 C C . ASN A 1 113 ? 13.496 7.980 3.415 1.00 98.25 113 ASN A C 1
ATOM 873 O O . ASN A 1 113 ? 13.288 8.766 4.332 1.00 98.25 113 ASN A O 1
ATOM 877 N N . PHE A 1 114 ? 12.577 7.691 2.489 1.00 98.25 114 PHE A N 1
ATOM 878 C CA . PHE A 1 114 ? 11.230 8.255 2.510 1.00 98.25 114 PHE A CA 1
ATOM 879 C C . PHE A 1 114 ? 10.482 7.887 3.799 1.00 98.25 114 PHE A C 1
ATOM 881 O O . PHE A 1 114 ? 9.964 8.768 4.482 1.00 98.25 114 PHE A O 1
ATOM 888 N N . ALA A 1 115 ? 10.464 6.599 4.165 1.00 97.81 115 ALA A N 1
ATOM 889 C CA . ALA A 1 115 ? 9.810 6.134 5.386 1.00 97.81 115 ALA A CA 1
ATOM 890 C C . ALA A 1 115 ? 10.393 6.816 6.634 1.00 97.81 115 ALA A C 1
ATOM 892 O O . ALA A 1 115 ? 9.642 7.307 7.471 1.00 97.81 115 ALA A O 1
ATOM 893 N N . ALA A 1 116 ? 11.723 6.929 6.721 1.00 97.81 116 ALA A N 1
ATOM 894 C CA . ALA A 1 116 ? 12.395 7.617 7.821 1.00 97.81 116 ALA A CA 1
ATOM 895 C C . ALA A 1 116 ? 12.065 9.119 7.869 1.00 97.81 116 ALA A C 1
ATOM 897 O O . ALA A 1 116 ? 11.746 9.640 8.934 1.00 97.81 116 ALA A O 1
ATOM 898 N N . GLN A 1 117 ? 12.092 9.808 6.723 1.00 97.75 117 GLN A N 1
ATOM 899 C CA . GLN A 1 117 ? 11.777 11.237 6.622 1.00 97.75 117 GLN A CA 1
ATOM 900 C C . GLN A 1 117 ? 10.342 11.551 7.070 1.00 97.75 117 GLN A C 1
ATOM 902 O O . GLN A 1 117 ? 10.096 12.614 7.636 1.00 97.75 117 GLN A O 1
ATOM 907 N N . HIS A 1 118 ? 9.405 10.637 6.819 1.00 96.44 118 HIS A N 1
ATOM 908 C CA . HIS A 1 118 ? 7.990 10.798 7.150 1.00 96.44 118 HIS A CA 1
ATOM 909 C C . HIS A 1 118 ? 7.563 10.062 8.431 1.00 96.44 118 HIS A C 1
ATOM 911 O O . HIS A 1 118 ? 6.377 10.053 8.749 1.00 96.44 118 HIS A O 1
ATOM 917 N N . ASN A 1 119 ? 8.508 9.469 9.172 1.00 96.81 119 ASN A N 1
ATOM 918 C CA . ASN A 1 119 ? 8.254 8.657 10.367 1.00 96.81 119 ASN A CA 1
ATOM 919 C C . ASN A 1 119 ? 7.189 7.559 10.147 1.00 96.81 119 ASN A C 1
ATOM 921 O O . ASN A 1 119 ? 6.310 7.343 10.982 1.00 96.81 119 ASN A O 1
ATOM 925 N N . LEU A 1 120 ? 7.253 6.886 8.996 1.00 97.44 120 LEU A N 1
ATOM 926 C CA . LEU A 1 120 ? 6.325 5.826 8.609 1.00 97.44 120 LEU A CA 1
ATOM 927 C C . LEU A 1 120 ? 6.903 4.439 8.924 1.00 97.44 120 LEU A C 1
ATOM 929 O O . LEU A 1 120 ? 8.057 4.166 8.574 1.00 97.44 120 LEU A O 1
ATOM 933 N N . PRO A 1 121 ? 6.107 3.523 9.501 1.00 98.25 121 PRO A N 1
ATOM 934 C CA . PRO A 1 121 ? 6.442 2.107 9.536 1.00 98.25 121 PRO A CA 1
ATOM 935 C C . PRO A 1 121 ? 6.593 1.538 8.120 1.00 98.25 121 PRO A C 1
ATOM 937 O O . PRO A 1 121 ? 5.866 1.918 7.196 1.00 98.25 121 PRO A O 1
ATOM 940 N N . ILE A 1 122 ? 7.527 0.600 7.959 1.00 98.31 122 ILE A N 1
ATOM 941 C CA . ILE A 1 122 ? 7.750 -0.115 6.703 1.00 98.31 122 ILE A CA 1
ATOM 942 C C . ILE A 1 122 ? 7.888 -1.616 6.956 1.00 98.31 122 ILE A C 1
ATOM 944 O O . ILE A 1 122 ? 8.758 -2.056 7.710 1.00 98.31 122 ILE A O 1
ATOM 948 N N . THR A 1 123 ? 7.049 -2.396 6.282 1.00 98.44 123 THR A N 1
ATOM 949 C CA . THR A 1 123 ? 7.133 -3.854 6.210 1.00 98.44 123 THR A CA 1
AT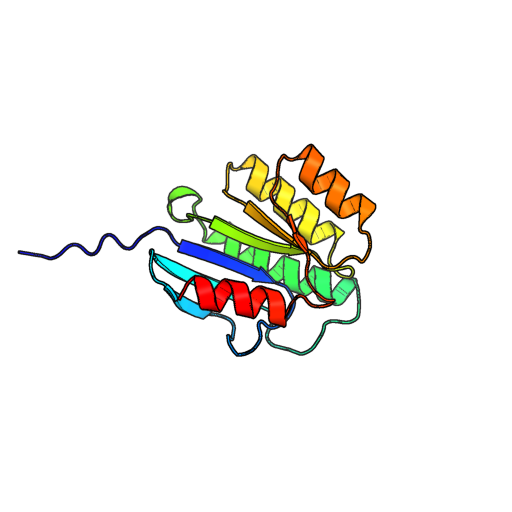OM 950 C C . THR A 1 123 ? 7.734 -4.246 4.864 1.00 98.44 123 THR A C 1
ATOM 952 O O . THR A 1 123 ? 7.214 -3.903 3.799 1.00 98.44 123 THR A O 1
ATOM 955 N N . TRP A 1 124 ? 8.860 -4.959 4.897 1.00 97.94 124 TRP A N 1
ATOM 956 C CA . TRP A 1 124 ? 9.514 -5.456 3.687 1.00 97.94 124 TRP A CA 1
ATOM 957 C C . TRP A 1 124 ? 8.853 -6.749 3.200 1.00 97.94 124 TRP A C 1
ATOM 959 O O . TRP A 1 124 ? 8.492 -7.612 3.993 1.00 97.94 124 TRP A O 1
ATOM 969 N N . SER A 1 125 ? 8.708 -6.870 1.885 1.00 96.25 125 SER A N 1
ATOM 970 C CA . SER A 1 125 ? 7.968 -7.923 1.187 1.00 96.25 125 SER A CA 1
ATOM 971 C C . SER A 1 125 ? 8.729 -8.404 -0.045 1.00 96.25 125 SER A C 1
ATOM 973 O O . SER A 1 125 ? 9.722 -7.806 -0.469 1.00 96.25 125 SER A O 1
ATOM 975 N N . GLU A 1 126 ? 8.240 -9.468 -0.669 1.00 94.62 126 GLU A N 1
ATOM 976 C CA . GLU A 1 126 ? 8.715 -9.897 -1.975 1.00 94.62 126 GLU A CA 1
ATOM 977 C C . GLU A 1 126 ? 8.263 -8.953 -3.109 1.00 94.62 126 GLU A C 1
ATOM 979 O O . GLU A 1 126 ? 7.328 -8.156 -2.980 1.00 94.62 126 GLU A O 1
ATOM 984 N N . CYS A 1 127 ? 8.882 -9.073 -4.287 1.00 91.00 127 CYS A N 1
ATOM 985 C CA . CYS A 1 127 ? 8.418 -8.367 -5.484 1.00 91.00 127 CYS A CA 1
ATOM 986 C C . CYS A 1 127 ? 6.961 -8.729 -5.829 1.00 91.00 127 CYS A C 1
ATOM 988 O O . CYS A 1 127 ? 6.622 -9.890 -6.066 1.00 91.00 127 CYS A O 1
ATOM 990 N N . GLY A 1 128 ? 6.110 -7.706 -5.905 1.00 86.94 128 GLY A N 1
ATOM 991 C CA . GLY A 1 128 ? 4.661 -7.815 -6.074 1.00 86.94 128 GLY A CA 1
ATOM 992 C C . GLY A 1 128 ? 3.858 -7.817 -4.766 1.00 86.94 128 GLY A C 1
ATOM 993 O O . GLY A 1 128 ? 2.651 -7.607 -4.836 1.00 86.94 128 GLY A O 1
ATOM 994 N N . GLY A 1 129 ? 4.490 -8.038 -3.603 1.00 91.94 129 GLY A N 1
ATOM 995 C CA . GLY A 1 129 ? 3.872 -7.956 -2.266 1.00 91.94 129 GLY A CA 1
ATOM 996 C C . GLY A 1 129 ? 2.730 -8.938 -1.994 1.00 91.94 129 GLY A C 1
ATOM 997 O O . GLY A 1 129 ? 2.033 -8.820 -0.994 1.00 91.94 129 GLY A O 1
ATOM 998 N N . ARG A 1 130 ? 2.487 -9.890 -2.892 1.00 92.44 130 ARG A N 1
ATOM 999 C CA . ARG A 1 130 ? 1.261 -10.689 -2.957 1.00 92.44 130 ARG A CA 1
ATOM 1000 C C . ARG A 1 130 ? 1.058 -11.603 -1.739 1.00 92.44 130 ARG A C 1
ATOM 1002 O O . ARG A 1 130 ? -0.077 -11.781 -1.301 1.00 92.44 130 ARG A O 1
ATOM 1009 N N . ASN A 1 131 ? 2.123 -12.216 -1.238 1.00 94.88 131 ASN A N 1
ATOM 1010 C CA . ASN A 1 131 ? 2.116 -13.109 -0.083 1.00 94.88 131 ASN A CA 1
ATOM 1011 C C . ASN A 1 131 ? 2.212 -12.320 1.222 1.00 94.88 131 ASN A C 1
ATOM 1013 O O . ASN A 1 131 ? 1.512 -12.656 2.171 1.00 94.88 131 ASN A O 1
ATOM 1017 N N . GLU A 1 132 ? 3.022 -11.260 1.264 1.00 97.38 132 GLU A N 1
ATOM 1018 C CA . GLU A 1 132 ? 3.116 -10.431 2.467 1.00 97.38 132 GLU A CA 1
ATOM 1019 C C . GLU A 1 132 ? 1.795 -9.706 2.757 1.00 97.38 132 GLU A C 1
ATOM 1021 O O . GLU A 1 132 ? 1.289 -9.756 3.875 1.00 97.38 132 GLU A O 1
ATOM 1026 N N . LEU A 1 133 ? 1.157 -9.129 1.733 1.00 96.94 133 LEU A N 1
ATOM 1027 C CA . LEU A 1 133 ? -0.175 -8.535 1.872 1.00 96.94 133 LEU A CA 1
ATOM 1028 C C . LEU A 1 133 ? -1.226 -9.579 2.259 1.00 96.94 133 LEU A C 1
ATOM 1030 O O . LEU A 1 133 ? -2.095 -9.277 3.069 1.00 96.94 133 LEU A O 1
ATOM 1034 N N . LYS A 1 134 ? -1.131 -10.812 1.741 1.00 96.88 134 LYS A N 1
ATOM 1035 C CA . LYS A 1 134 ? -2.001 -11.913 2.179 1.00 96.88 134 LYS A CA 1
ATOM 1036 C C . LYS A 1 134 ? -1.847 -12.154 3.682 1.00 96.88 134 LYS A C 1
ATOM 1038 O O . LYS A 1 134 ? -2.849 -12.192 4.384 1.00 96.88 134 LYS A O 1
ATOM 1043 N N . ARG A 1 135 ? -0.612 -12.268 4.178 1.00 98.12 135 ARG A N 1
ATOM 1044 C CA . ARG A 1 135 ? -0.326 -12.479 5.604 1.00 98.12 135 ARG A CA 1
ATOM 1045 C C . ARG A 1 135 ? -0.886 -11.348 6.466 1.00 98.12 135 ARG A C 1
ATOM 1047 O O . ARG A 1 135 ? -1.440 -11.603 7.531 1.00 98.12 135 ARG A O 1
ATOM 1054 N N . ILE A 1 136 ? -0.754 -10.102 6.008 1.00 97.94 136 ILE A N 1
ATOM 1055 C CA . ILE A 1 136 ? -1.348 -8.937 6.677 1.00 97.94 136 ILE A CA 1
ATOM 1056 C C . ILE A 1 136 ? -2.871 -9.087 6.735 1.00 97.94 136 ILE A C 1
ATOM 1058 O O . ILE A 1 136 ? -3.437 -8.999 7.821 1.00 97.94 136 ILE A O 1
ATOM 1062 N N . VAL A 1 137 ? -3.526 -9.374 5.607 1.00 97.19 137 VAL A N 1
ATOM 1063 C CA . VAL A 1 137 ? -4.985 -9.555 5.550 1.00 97.19 137 VAL A CA 1
ATOM 1064 C C . VAL A 1 137 ? -5.446 -10.698 6.460 1.00 97.19 137 VAL A C 1
ATOM 1066 O O . VAL A 1 137 ? -6.354 -10.490 7.256 1.00 97.19 137 VAL A O 1
ATOM 1069 N N . GLU A 1 138 ? -4.790 -11.860 6.438 1.00 97.62 138 GLU A N 1
ATOM 1070 C CA . GLU A 1 138 ? -5.117 -13.000 7.316 1.00 97.62 138 GLU A CA 1
ATOM 1071 C C . GLU A 1 138 ? -5.029 -12.656 8.812 1.00 97.62 138 GLU A C 1
ATOM 1073 O O . GLU A 1 138 ? -5.768 -13.210 9.620 1.00 97.62 138 GLU A O 1
ATOM 1078 N N . ASN A 1 139 ? -4.152 -11.729 9.203 1.00 96.81 139 ASN A N 1
ATOM 1079 C CA . ASN A 1 139 ? -4.060 -11.289 10.594 1.00 96.81 139 ASN A CA 1
ATOM 1080 C C . ASN A 1 139 ? -5.192 -10.326 10.992 1.00 96.81 139 ASN A C 1
ATOM 1082 O O . ASN A 1 139 ? -5.562 -10.283 12.171 1.00 96.81 139 ASN A O 1
ATOM 1086 N N . LEU A 1 140 ? -5.734 -9.573 10.030 1.00 95.88 140 LEU A N 1
ATOM 1087 C CA . LEU A 1 140 ? -6.799 -8.585 10.236 1.00 95.88 140 LEU A CA 1
ATOM 1088 C C . LEU A 1 140 ? -8.205 -9.208 10.274 1.00 95.88 140 LEU A C 1
ATOM 1090 O O . LEU A 1 140 ? -9.086 -8.665 10.946 1.00 95.88 140 LEU A O 1
ATOM 1094 N N . LEU A 1 141 ? -8.407 -10.320 9.562 1.00 93.50 141 LEU A N 1
ATOM 1095 C CA . LEU A 1 141 ? -9.638 -11.127 9.553 1.00 93.50 141 LEU A CA 1
ATOM 1096 C C . LEU A 1 141 ? -9.694 -12.083 10.741 1.00 93.50 141 LEU A C 1
ATOM 1098 O O . LEU A 1 141 ? -10.755 -12.177 11.390 1.00 93.50 141 LEU A O 1
#

pLDDT: mean 87.19, std 14.47, range [36.25, 98.5]